Protein AF-A0A0A0HTD0-F1 (afdb_monomer_lite)

Foldseek 3Di:
DDDDDQLFDDPVNDDPPDDSVLSSLLLCCLAANDPVRLVVVLVVCPPPPCSVSSVVSLVPDDPVRHRDYPLPDPPDDPVVSVNRDPPRHD

Sequence (90 aa):
MHKRVIFAVGEEELDEGVNPLAIVIERQISYFADEDALNGFLKYLGDNPWVRVFEVIRDGFNKDNPRRPFSLWKGVDDDFKKFYPCNDKF

Secondary structure (DSSP, 8-state):
-----TT---GGGPPTT--HHHHHHHHHHHHH--HHHHHHHHHHHTT-THHHHHHHHHHT-SSSS----GGG-TTS-HHHHHHS------

Organism: Paracoccidioides brasiliensis (strain Pb18) (NCBI:txid502780)

Radius of gyration: 14.32 Å; chains: 1; bounding box: 28×38×41 Å

pLDDT: mean 83.09, std 10.23, range [49.53, 96.12]

Structure (mmCIF, N/CA/C/O backbone):
data_AF-A0A0A0HTD0-F1
#
_entry.id   AF-A0A0A0HTD0-F1
#
loop_
_atom_site.group_PDB
_atom_site.id
_atom_site.type_symbol
_atom_site.label_atom_id
_atom_site.label_alt_id
_atom_site.label_comp_id
_atom_site.label_asym_id
_atom_site.label_entity_id
_atom_site.label_seq_id
_atom_site.pdbx_PDB_ins_code
_atom_site.Cartn_x
_atom_site.Cartn_y
_atom_site.Cartn_z
_atom_site.occupancy
_atom_site.B_iso_or_equiv
_atom_site.auth_seq_id
_atom_site.auth_comp_id
_atom_site.auth_asym_id
_atom_site.auth_atom_id
_atom_site.pdbx_PDB_model_num
ATOM 1 N N . MET A 1 1 ? -4.576 3.108 28.436 1.00 49.53 1 MET A N 1
ATOM 2 C CA . MET A 1 1 ? -4.809 3.504 27.030 1.00 49.53 1 MET A CA 1
ATOM 3 C C . MET A 1 1 ? -3.487 3.351 26.292 1.00 49.53 1 MET A C 1
ATOM 5 O O . MET A 1 1 ? -2.563 4.099 26.588 1.00 49.53 1 MET A O 1
ATOM 9 N N . HIS A 1 2 ? -3.340 2.340 25.436 1.00 58.91 2 HIS A N 1
ATOM 10 C CA . HIS A 1 2 ? -2.099 2.142 24.681 1.00 58.91 2 HIS A CA 1
ATOM 11 C C . HIS A 1 2 ? -2.081 3.102 23.484 1.00 58.91 2 HIS A C 1
ATOM 13 O O . HIS A 1 2 ? -3.065 3.197 22.752 1.00 58.91 2 HIS A O 1
ATOM 19 N N . LYS A 1 3 ? -0.991 3.861 23.312 1.00 62.66 3 LYS A N 1
ATOM 20 C CA . LYS A 1 3 ? -0.778 4.681 22.112 1.00 62.66 3 LYS A CA 1
ATOM 21 C C . LYS A 1 3 ? -0.462 3.733 20.955 1.00 62.66 3 LYS A C 1
ATOM 23 O O . LYS A 1 3 ? 0.600 3.121 20.952 1.00 62.66 3 LYS A O 1
ATOM 28 N N . ARG A 1 4 ? -1.380 3.601 19.997 1.00 65.00 4 ARG A N 1
ATOM 29 C CA . ARG A 1 4 ? -1.163 2.812 18.779 1.00 65.00 4 ARG A CA 1
ATOM 30 C C . ARG A 1 4 ? -0.415 3.666 17.760 1.00 65.00 4 ARG A C 1
ATOM 32 O O . ARG A 1 4 ? -0.868 4.756 17.417 1.00 65.00 4 ARG A O 1
ATOM 39 N N . VAL A 1 5 ? 0.727 3.179 17.286 1.00 73.81 5 VAL A N 1
ATOM 40 C CA . VAL A 1 5 ? 1.433 3.788 16.153 1.00 73.81 5 VAL A CA 1
ATOM 41 C C . VAL A 1 5 ? 0.771 3.269 14.881 1.00 73.81 5 VAL A C 1
ATOM 43 O O . VAL A 1 5 ? 0.700 2.064 14.676 1.00 73.81 5 VAL A O 1
ATOM 46 N N . ILE A 1 6 ? 0.267 4.169 14.036 1.00 71.88 6 ILE A N 1
ATOM 47 C CA . ILE A 1 6 ? -0.610 3.847 12.892 1.00 71.88 6 ILE A CA 1
ATOM 48 C C . ILE A 1 6 ? 0.018 2.825 11.929 1.00 71.88 6 ILE A C 1
ATOM 50 O O . ILE A 1 6 ? -0.680 1.969 11.388 1.00 71.88 6 ILE A O 1
ATOM 54 N N . PHE A 1 7 ? 1.337 2.869 11.745 1.00 76.88 7 PHE A N 1
ATOM 55 C CA . PHE A 1 7 ? 2.046 1.972 10.828 1.00 76.88 7 PHE A CA 1
ATOM 56 C C . PHE A 1 7 ? 2.693 0.769 11.510 1.00 76.88 7 PHE A C 1
ATOM 58 O O . PHE A 1 7 ? 3.134 -0.131 10.811 1.00 76.88 7 PHE A O 1
ATOM 65 N N . ALA A 1 8 ? 2.750 0.728 12.843 1.00 78.06 8 ALA A N 1
ATOM 66 C CA . ALA A 1 8 ? 3.288 -0.432 13.539 1.00 78.06 8 ALA A CA 1
ATOM 67 C C . ALA A 1 8 ? 2.238 -1.544 13.586 1.00 78.06 8 ALA A C 1
ATOM 69 O O . ALA A 1 8 ? 1.045 -1.279 13.762 1.00 78.06 8 ALA A O 1
ATOM 70 N N . VAL A 1 9 ? 2.690 -2.783 13.448 1.00 80.38 9 VAL A N 1
ATOM 71 C CA . VAL A 1 9 ? 1.867 -3.975 13.632 1.00 80.38 9 VAL A CA 1
ATOM 72 C C . VAL A 1 9 ? 2.414 -4.742 14.832 1.00 80.38 9 VAL A C 1
ATOM 74 O O . VAL A 1 9 ? 3.627 -4.928 14.938 1.00 80.38 9 VAL A O 1
ATOM 77 N N . GLY A 1 10 ? 1.535 -5.073 15.777 1.00 80.50 10 GLY A N 1
ATOM 78 C CA . GLY A 1 10 ? 1.866 -5.948 16.902 1.00 80.50 10 GLY A CA 1
ATOM 79 C C . GLY A 1 10 ? 1.866 -7.408 16.458 1.00 80.50 10 GLY A C 1
ATOM 80 O O . GLY A 1 10 ? 1.216 -7.745 15.470 1.00 80.50 10 GLY A O 1
ATOM 81 N N . GLU A 1 11 ? 2.583 -8.275 17.170 1.00 77.19 11 GLU A N 1
ATOM 82 C CA . GLU A 1 11 ? 2.620 -9.711 16.855 1.00 77.19 11 GLU A CA 1
ATOM 83 C C . GLU A 1 11 ? 1.227 -10.354 16.930 1.00 77.19 11 GLU A C 1
ATOM 85 O O . GLU A 1 11 ? 0.918 -11.261 16.169 1.00 77.19 11 GLU A O 1
ATOM 90 N N . GLU A 1 12 ? 0.352 -9.825 17.785 1.00 80.06 12 GLU A N 1
ATOM 91 C CA . GLU A 1 12 ? -1.040 -10.241 17.940 1.00 80.06 12 GLU A CA 1
ATOM 92 C C . GLU A 1 12 ? -1.946 -9.901 16.743 1.00 80.06 12 GLU A C 1
ATOM 94 O O . GLU A 1 12 ? -3.049 -10.433 16.641 1.00 80.06 12 GLU A O 1
ATOM 99 N N . GLU A 1 13 ? -1.508 -8.995 15.863 1.00 73.88 13 GLU A N 1
ATOM 100 C CA . GLU A 1 13 ? -2.226 -8.593 14.646 1.00 73.88 13 GLU A CA 1
ATOM 101 C C . GLU A 1 13 ? -1.727 -9.350 13.397 1.00 73.88 13 GLU A C 1
ATOM 103 O O . GLU A 1 13 ? -2.218 -9.089 12.298 1.00 73.88 13 GLU A O 1
ATOM 108 N N . LEU A 1 14 ? -0.732 -10.235 13.537 1.00 83.12 14 LEU A N 1
ATOM 109 C CA . LEU A 1 14 ? -0.126 -10.966 12.425 1.00 83.12 14 LEU A CA 1
ATOM 110 C C . LEU A 1 14 ? -0.756 -12.346 12.260 1.00 83.12 14 LEU A C 1
ATOM 112 O O . LEU A 1 14 ? -0.718 -13.170 13.173 1.00 83.12 14 LEU A O 1
ATOM 116 N N . ASP A 1 15 ? -1.244 -12.624 11.054 1.00 84.12 15 ASP A N 1
ATOM 117 C CA . ASP A 1 15 ? -1.545 -13.993 10.651 1.00 84.12 15 ASP A CA 1
ATOM 118 C C . ASP A 1 15 ? -0.251 -14.821 10.564 1.00 84.12 15 ASP A C 1
ATOM 120 O O . ASP A 1 15 ? 0.839 -14.309 10.276 1.00 84.12 15 ASP A O 1
ATOM 124 N N . GLU A 1 16 ? -0.367 -16.127 10.805 1.00 83.38 16 GLU A N 1
ATOM 125 C CA . GLU A 1 16 ? 0.778 -17.035 10.819 1.00 83.38 16 GLU A CA 1
ATOM 126 C C . GLU A 1 16 ? 1.529 -17.005 9.474 1.00 83.38 16 GLU A C 1
ATOM 128 O O . GLU A 1 16 ? 0.956 -17.205 8.404 1.00 83.38 16 GLU A O 1
ATOM 133 N N . GLY A 1 17 ? 2.836 -16.730 9.527 1.00 81.19 17 GLY A N 1
ATOM 134 C CA . GLY A 1 17 ? 3.697 -16.643 8.343 1.00 81.19 17 GLY A CA 1
ATOM 135 C C . GLY A 1 17 ? 3.674 -15.298 7.605 1.00 81.19 17 GLY A C 1
ATOM 136 O O . GLY A 1 17 ? 4.445 -15.126 6.657 1.00 81.19 17 GLY A O 1
ATOM 137 N N . VAL A 1 18 ? 2.864 -14.322 8.033 1.00 82.38 18 VAL A N 1
ATOM 138 C CA . VAL A 1 18 ? 2.864 -12.978 7.438 1.00 82.38 18 VAL A CA 1
ATOM 139 C C . VAL A 1 18 ? 4.042 -12.160 7.960 1.00 82.38 18 VAL A C 1
ATOM 141 O O . VAL A 1 18 ? 4.248 -12.000 9.161 1.00 82.38 18 VAL A O 1
ATOM 144 N N . ASN A 1 19 ? 4.827 -11.598 7.038 1.00 84.88 19 ASN A N 1
ATOM 145 C CA . ASN A 1 19 ? 5.916 -10.696 7.395 1.00 84.88 19 ASN A CA 1
ATOM 146 C C . ASN A 1 19 ? 5.349 -9.317 7.796 1.00 84.88 19 ASN A C 1
ATOM 148 O O . ASN A 1 19 ? 4.662 -8.700 6.975 1.00 84.88 19 ASN A O 1
ATOM 152 N N . PRO A 1 20 ? 5.695 -8.773 8.980 1.00 86.56 20 PRO A N 1
ATOM 153 C CA . PRO A 1 20 ? 5.263 -7.445 9.422 1.00 86.56 20 PRO A CA 1
ATOM 154 C C . PRO A 1 20 ? 5.469 -6.341 8.381 1.00 86.56 20 PRO A C 1
ATOM 156 O O . PRO A 1 20 ? 4.630 -5.453 8.236 1.00 86.56 20 PRO A O 1
ATOM 159 N N . LEU A 1 21 ? 6.569 -6.402 7.622 1.00 85.19 21 LEU A N 1
ATOM 160 C CA . LEU A 1 21 ? 6.9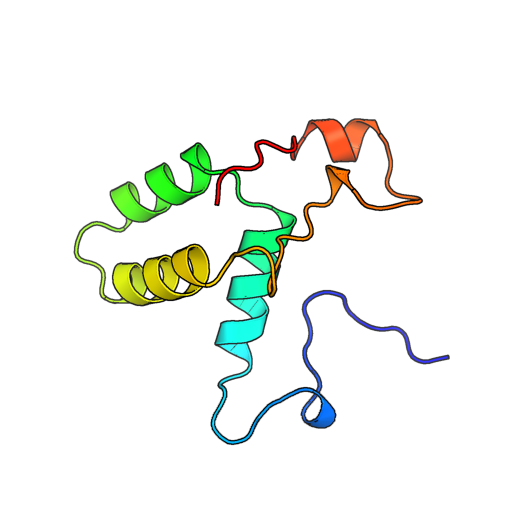02 -5.399 6.611 1.00 85.19 21 LEU A CA 1
ATOM 161 C C . LEU A 1 21 ? 5.872 -5.336 5.480 1.00 85.19 21 LEU A C 1
ATOM 163 O O . LEU A 1 21 ? 5.635 -4.248 4.963 1.00 85.19 21 LEU A O 1
ATOM 167 N N . ALA A 1 22 ? 5.230 -6.454 5.125 1.00 84.81 22 ALA A N 1
ATOM 168 C CA . ALA A 1 22 ? 4.181 -6.462 4.107 1.00 84.81 22 ALA A CA 1
ATOM 169 C C . ALA A 1 22 ? 2.995 -5.586 4.538 1.00 84.81 22 ALA A C 1
ATOM 171 O O . ALA A 1 22 ? 2.528 -4.754 3.765 1.00 84.81 22 ALA A O 1
ATOM 172 N N . ILE A 1 23 ? 2.597 -5.685 5.810 1.00 87.12 23 ILE A N 1
ATOM 173 C CA . ILE A 1 23 ? 1.518 -4.876 6.390 1.00 87.12 23 ILE A CA 1
ATOM 174 C C . ILE A 1 23 ? 1.926 -3.406 6.486 1.00 87.12 23 ILE A C 1
ATOM 176 O O . ILE A 1 23 ? 1.119 -2.520 6.204 1.00 87.12 23 ILE A O 1
ATOM 180 N N . VAL A 1 24 ? 3.174 -3.115 6.870 1.00 88.81 24 VAL A N 1
ATOM 181 C CA . VAL A 1 24 ? 3.664 -1.727 6.915 1.00 88.81 24 VAL A CA 1
ATOM 182 C C . VAL A 1 24 ? 3.628 -1.090 5.523 1.00 88.81 24 VAL A C 1
ATOM 184 O O . VAL A 1 24 ? 3.165 0.044 5.393 1.00 88.81 24 VAL A O 1
ATOM 187 N N . ILE A 1 25 ? 4.066 -1.813 4.489 1.00 89.50 25 ILE A N 1
ATOM 188 C CA . ILE A 1 25 ? 4.052 -1.331 3.102 1.00 89.50 25 ILE A CA 1
ATOM 189 C C . ILE A 1 25 ? 2.613 -1.150 2.609 1.00 89.50 25 ILE A C 1
ATOM 191 O O . ILE A 1 25 ? 2.290 -0.090 2.075 1.00 89.50 25 ILE A O 1
ATOM 195 N N . GLU A 1 26 ? 1.730 -2.125 2.841 1.00 90.62 26 GLU A N 1
ATOM 196 C CA . GLU A 1 26 ? 0.308 -2.013 2.495 1.00 90.62 26 GLU A CA 1
ATOM 197 C C . GLU A 1 26 ? -0.325 -0.779 3.133 1.00 90.62 26 GLU A C 1
ATOM 199 O O . GLU A 1 26 ? -0.969 0.009 2.444 1.00 90.62 26 GLU A O 1
ATOM 204 N N . ARG A 1 27 ? -0.079 -0.547 4.428 1.00 90.62 27 ARG A N 1
ATOM 205 C CA . ARG A 1 27 ? -0.533 0.665 5.114 1.00 90.62 27 ARG A CA 1
ATOM 206 C C . ARG A 1 27 ? 0.008 1.907 4.407 1.00 90.62 27 ARG A C 1
ATOM 208 O O . ARG A 1 27 ? -0.780 2.765 4.028 1.00 90.62 27 ARG A O 1
ATOM 215 N N . GLN A 1 28 ? 1.314 2.013 4.174 1.00 88.81 28 GLN A N 1
ATOM 216 C CA . GLN A 1 28 ? 1.895 3.192 3.517 1.00 88.81 28 GLN A CA 1
ATOM 217 C C . GLN A 1 28 ? 1.262 3.482 2.149 1.00 88.81 28 GLN A C 1
ATOM 219 O O . GLN A 1 28 ? 0.897 4.629 1.884 1.00 88.81 28 GLN A O 1
ATOM 224 N N . ILE A 1 29 ? 1.054 2.454 1.323 1.00 90.25 29 ILE A N 1
ATOM 225 C CA . ILE A 1 29 ? 0.365 2.600 0.035 1.00 90.25 29 ILE A CA 1
ATOM 226 C C . ILE A 1 29 ? -1.080 3.042 0.272 1.00 90.25 29 ILE A C 1
ATOM 228 O O . ILE A 1 29 ? -1.507 4.050 -0.280 1.00 90.25 29 ILE A O 1
ATOM 232 N N . SER A 1 30 ? -1.813 2.358 1.151 1.00 89.06 30 SER A N 1
ATOM 233 C CA . SER A 1 30 ? -3.210 2.645 1.495 1.00 89.06 30 SER A CA 1
ATOM 234 C C . SER A 1 30 ? -3.433 4.091 1.956 1.00 89.06 30 SER A C 1
ATOM 236 O O . SER A 1 30 ? -4.430 4.700 1.571 1.00 89.06 30 SER A O 1
ATOM 238 N N . TYR A 1 31 ? -2.492 4.657 2.718 1.00 86.88 31 TYR A N 1
ATOM 239 C CA . TYR A 1 31 ? -2.602 5.989 3.312 1.00 86.88 31 TYR A CA 1
ATOM 240 C C . TYR A 1 31 ? -2.138 7.140 2.412 1.00 86.88 31 TYR A C 1
ATOM 242 O O . TYR A 1 31 ? -2.748 8.210 2.470 1.00 86.88 31 TYR A O 1
ATOM 250 N N . PHE A 1 32 ? -1.065 6.948 1.635 1.00 81.94 32 PHE A N 1
ATOM 251 C CA . PHE A 1 32 ? -0.341 8.057 0.998 1.00 81.94 32 PHE A CA 1
ATOM 252 C C . PHE A 1 32 ? -0.283 8.014 -0.530 1.00 81.94 32 PHE A C 1
ATOM 254 O O . PHE A 1 32 ? -0.098 9.063 -1.139 1.00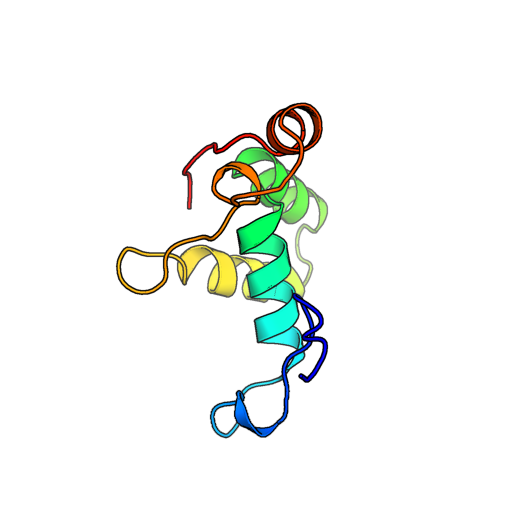 81.94 32 PHE A O 1
ATOM 261 N N . ALA A 1 33 ? -0.374 6.838 -1.155 1.00 85.00 33 ALA A N 1
ATOM 262 C CA . ALA A 1 33 ? -0.076 6.716 -2.580 1.00 85.00 33 ALA A CA 1
ATOM 263 C C . ALA A 1 33 ? -1.317 6.964 -3.447 1.00 85.00 33 ALA A C 1
ATOM 265 O O . ALA A 1 33 ? -2.316 6.273 -3.298 1.00 85.00 33 ALA A O 1
ATOM 266 N N . ASP A 1 34 ? -1.283 7.883 -4.399 1.00 84.38 34 ASP A N 1
ATOM 267 C CA . ASP A 1 34 ? -2.260 7.860 -5.494 1.00 84.38 34 ASP A CA 1
ATOM 268 C C . ASP A 1 34 ? -1.808 6.905 -6.618 1.00 84.38 34 ASP A C 1
ATOM 270 O O . ASP A 1 34 ? -0.685 6.385 -6.605 1.00 84.38 34 ASP A O 1
ATOM 274 N N . GLU A 1 35 ? -2.708 6.631 -7.567 1.00 83.62 35 GLU A N 1
ATOM 275 C CA . GLU A 1 35 ? -2.429 5.729 -8.688 1.00 83.62 35 GLU A CA 1
ATOM 276 C C . GLU A 1 35 ? -1.224 6.157 -9.518 1.00 83.62 35 GLU A C 1
ATOM 278 O O . GLU A 1 35 ? -0.349 5.339 -9.822 1.00 83.62 35 GLU A O 1
ATOM 283 N N . ASP A 1 36 ? -1.158 7.439 -9.855 1.00 86.56 36 ASP A N 1
ATOM 284 C CA . ASP A 1 36 ? -0.129 7.977 -10.732 1.00 86.56 36 ASP A CA 1
ATOM 285 C C . ASP A 1 36 ? 1.236 7.966 -10.037 1.00 86.56 36 ASP A C 1
ATOM 287 O O . ASP A 1 36 ? 2.242 7.582 -10.641 1.00 86.56 36 ASP A O 1
ATOM 291 N N . ALA A 1 37 ? 1.273 8.309 -8.749 1.00 84.94 37 ALA A N 1
ATOM 292 C CA . ALA A 1 37 ? 2.467 8.269 -7.920 1.00 84.94 37 ALA A CA 1
ATOM 293 C C . ALA A 1 37 ? 3.004 6.840 -7.768 1.00 84.94 37 ALA A C 1
ATOM 295 O O . ALA A 1 37 ? 4.208 6.620 -7.943 1.00 84.94 37 ALA A O 1
ATOM 296 N N . LEU A 1 38 ? 2.138 5.853 -7.494 1.00 89.12 38 LEU A N 1
ATOM 297 C CA . LEU A 1 38 ? 2.571 4.459 -7.381 1.00 89.12 38 LEU A CA 1
ATOM 298 C C . LEU A 1 38 ? 3.057 3.919 -8.728 1.00 89.12 38 LEU A C 1
ATOM 300 O O . LEU A 1 38 ? 4.128 3.320 -8.793 1.00 89.12 38 LEU A O 1
ATOM 304 N N . ASN A 1 39 ? 2.328 4.172 -9.816 1.00 89.88 39 ASN A N 1
ATOM 305 C CA . ASN A 1 39 ? 2.736 3.746 -11.155 1.00 89.88 39 AS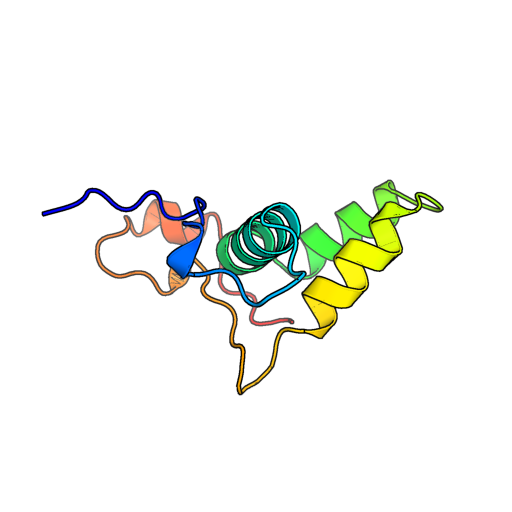N A CA 1
ATOM 306 C C . ASN A 1 39 ? 4.059 4.401 -11.585 1.00 89.88 39 ASN A C 1
ATOM 308 O O . ASN A 1 39 ? 4.926 3.738 -12.158 1.00 89.88 39 ASN A O 1
ATOM 312 N N . GLY A 1 40 ? 4.252 5.684 -11.269 1.00 91.75 40 GLY A N 1
ATOM 313 C CA . GLY A 1 40 ? 5.514 6.390 -11.481 1.00 91.75 40 GLY A CA 1
ATOM 314 C C . GLY A 1 40 ? 6.668 5.770 -10.690 1.00 91.75 40 GLY A C 1
ATOM 315 O O . GLY A 1 40 ? 7.755 5.576 -11.239 1.00 91.75 40 GLY A O 1
ATOM 316 N N . PHE A 1 41 ? 6.422 5.392 -9.434 1.00 92.06 41 PHE A N 1
ATOM 317 C CA . PHE A 1 41 ? 7.402 4.704 -8.596 1.00 92.06 41 PHE A CA 1
ATOM 318 C C . PHE A 1 41 ? 7.763 3.313 -9.138 1.00 92.06 41 PHE A C 1
ATOM 320 O O . PHE A 1 41 ? 8.946 2.998 -9.263 1.00 92.06 41 PHE A O 1
ATOM 327 N N . LEU A 1 42 ? 6.776 2.508 -9.544 1.00 93.31 42 LEU A N 1
ATOM 328 C CA . LEU A 1 42 ? 7.005 1.202 -10.178 1.00 93.31 42 LEU A CA 1
ATOM 329 C C . LEU A 1 42 ? 7.825 1.337 -11.466 1.00 93.31 42 LEU A C 1
ATOM 331 O O . LEU A 1 42 ? 8.778 0.592 -11.681 1.00 93.31 42 LEU A O 1
ATOM 335 N N . LYS A 1 43 ? 7.512 2.339 -12.295 1.00 95.44 43 LYS A N 1
ATOM 336 C CA . LYS A 1 43 ? 8.276 2.635 -13.511 1.00 95.44 43 LYS A CA 1
ATOM 337 C C . LYS A 1 43 ? 9.727 3.011 -13.204 1.00 95.44 43 LYS A C 1
ATOM 339 O O . LYS A 1 43 ? 10.621 2.592 -13.933 1.00 95.44 43 LYS A O 1
ATOM 344 N N . TYR A 1 44 ? 9.964 3.799 -12.155 1.00 96.12 44 TYR A N 1
ATOM 345 C CA . TYR A 1 44 ? 11.315 4.157 -11.716 1.00 96.12 44 TYR A CA 1
ATOM 346 C C . TYR A 1 44 ? 12.113 2.933 -11.246 1.00 96.12 44 TYR A C 1
ATOM 348 O O . TYR A 1 44 ? 13.307 2.839 -11.522 1.00 96.12 44 TYR A O 1
ATOM 356 N N . LEU A 1 45 ? 11.458 1.988 -10.567 1.00 95.81 45 LEU A N 1
ATOM 357 C CA . LEU A 1 45 ? 12.090 0.756 -10.100 1.00 95.81 45 LEU A CA 1
ATOM 358 C C . LEU A 1 45 ? 12.529 -0.176 -11.245 1.00 95.81 45 LEU A C 1
ATOM 360 O O . LEU A 1 45 ? 13.501 -0.912 -11.067 1.00 95.81 45 LEU A O 1
ATOM 364 N N . GLY A 1 46 ? 11.867 -0.142 -12.405 1.00 95.50 46 GLY A N 1
ATOM 365 C CA . GLY A 1 46 ? 12.238 -0.954 -13.570 1.00 95.50 46 GLY A CA 1
ATOM 366 C C . GLY A 1 46 ? 12.176 -2.456 -13.274 1.00 95.50 46 GLY A C 1
ATOM 367 O O . GLY A 1 46 ? 11.171 -2.944 -12.773 1.00 95.50 46 GLY A O 1
ATOM 368 N N . ASP A 1 47 ? 13.262 -3.188 -13.527 1.00 95.94 47 ASP A N 1
ATOM 369 C CA . ASP A 1 47 ? 13.322 -4.651 -13.338 1.00 95.94 47 ASP A CA 1
ATOM 370 C C . ASP A 1 47 ? 13.641 -5.074 -11.890 1.00 95.94 47 ASP A C 1
ATOM 372 O O . ASP A 1 47 ? 14.074 -6.197 -11.618 1.00 95.94 47 ASP A O 1
ATOM 376 N N . ASN A 1 48 ? 13.485 -4.162 -10.931 1.00 95.38 48 ASN A N 1
ATOM 377 C CA . ASN A 1 48 ? 13.773 -4.447 -9.536 1.00 95.38 48 ASN A CA 1
ATOM 378 C C . ASN A 1 48 ? 12.813 -5.528 -8.985 1.00 95.38 48 ASN A C 1
ATOM 380 O O . ASN A 1 48 ? 11.599 -5.413 -9.159 1.00 95.38 48 ASN A O 1
ATOM 384 N N . PRO A 1 49 ? 13.308 -6.540 -8.245 1.00 91.25 49 PRO A N 1
ATOM 385 C CA . PRO A 1 49 ? 12.473 -7.628 -7.724 1.00 91.25 49 PRO A CA 1
ATOM 386 C C . PRO A 1 49 ? 11.338 -7.157 -6.799 1.00 91.25 49 PRO A C 1
ATOM 388 O O . PRO A 1 49 ? 10.337 -7.856 -6.645 1.00 91.25 49 PRO A O 1
ATOM 391 N N . TRP A 1 50 ? 11.458 -5.966 -6.207 1.00 89.06 50 TRP A N 1
ATOM 392 C CA . TRP A 1 50 ? 10.418 -5.376 -5.371 1.00 89.06 50 TRP A CA 1
ATOM 393 C C . TRP A 1 50 ? 9.186 -4.929 -6.154 1.00 89.06 50 TRP A C 1
ATOM 395 O O . TRP A 1 50 ? 8.115 -4.863 -5.556 1.00 89.06 50 TRP A O 1
ATOM 405 N N . VAL A 1 51 ? 9.286 -4.684 -7.467 1.00 93.25 51 VAL A N 1
ATOM 406 C CA . VAL A 1 51 ? 8.129 -4.302 -8.299 1.00 93.25 51 VAL A CA 1
ATOM 407 C C . VAL A 1 51 ? 6.991 -5.296 -8.120 1.00 93.25 51 VAL A C 1
ATOM 409 O O . VAL A 1 51 ? 5.862 -4.891 -7.852 1.00 93.25 51 VAL A O 1
ATOM 412 N N . ARG A 1 52 ? 7.298 -6.599 -8.130 1.00 90.69 52 ARG A N 1
ATOM 413 C CA . ARG A 1 52 ? 6.271 -7.628 -7.972 1.00 90.69 52 ARG A CA 1
ATOM 414 C C . ARG A 1 52 ? 5.587 -7.587 -6.605 1.00 90.69 52 ARG A C 1
ATOM 416 O O . ARG A 1 52 ? 4.394 -7.855 -6.514 1.00 90.69 52 ARG A O 1
ATOM 423 N N . VAL A 1 53 ? 6.326 -7.244 -5.551 1.00 89.62 53 VAL A N 1
ATOM 424 C CA . VAL A 1 53 ? 5.777 -7.106 -4.194 1.00 89.62 53 VAL A CA 1
ATOM 425 C C . VAL A 1 53 ? 4.786 -5.944 -4.145 1.00 89.62 53 VAL A C 1
ATOM 427 O O . VAL A 1 53 ? 3.674 -6.108 -3.653 1.00 89.62 53 VAL A O 1
ATOM 430 N N . PHE A 1 54 ? 5.159 -4.790 -4.702 1.00 91.12 54 PHE A N 1
ATOM 431 C CA . PHE A 1 54 ? 4.282 -3.621 -4.753 1.00 91.12 54 PHE A CA 1
ATOM 432 C C . PHE A 1 54 ? 3.032 -3.859 -5.611 1.00 91.12 54 PHE A C 1
ATOM 434 O O . PHE A 1 54 ? 1.951 -3.432 -5.216 1.00 91.12 54 PHE A O 1
ATOM 441 N N . GLU A 1 55 ? 3.149 -4.570 -6.738 1.00 91.25 55 GLU A N 1
ATOM 442 C CA . GLU A 1 55 ? 1.995 -4.966 -7.558 1.00 91.25 55 GLU A CA 1
ATOM 443 C C . GLU A 1 55 ? 1.022 -5.862 -6.791 1.00 91.25 55 GLU A C 1
ATOM 445 O O . GLU A 1 55 ? -0.171 -5.588 -6.779 1.00 91.25 55 GLU A O 1
ATOM 450 N N . VAL A 1 56 ? 1.521 -6.901 -6.111 1.00 90.94 56 VAL A N 1
ATOM 451 C CA . VAL A 1 56 ? 0.670 -7.816 -5.332 1.00 90.94 56 VAL A CA 1
ATOM 452 C C . VAL A 1 56 ? -0.078 -7.071 -4.226 1.00 90.94 56 VAL A C 1
ATOM 454 O O . VAL A 1 56 ? -1.262 -7.319 -4.023 1.00 90.94 56 VAL A O 1
ATOM 457 N N . ILE A 1 57 ? 0.588 -6.144 -3.532 1.00 90.56 57 ILE A N 1
ATOM 458 C CA . ILE A 1 57 ? -0.047 -5.337 -2.481 1.00 90.56 57 ILE A CA 1
ATOM 459 C C . ILE A 1 57 ? -1.099 -4.395 -3.079 1.00 90.56 57 ILE A C 1
ATOM 461 O O . ILE A 1 57 ? -2.211 -4.316 -2.565 1.00 90.56 57 ILE A O 1
ATOM 465 N N . ARG A 1 58 ? -0.768 -3.703 -4.176 1.00 89.50 58 ARG A N 1
ATOM 466 C CA . ARG A 1 58 ? -1.691 -2.813 -4.895 1.00 89.50 58 ARG A CA 1
ATOM 467 C C . ARG A 1 58 ? -2.948 -3.553 -5.347 1.00 89.50 58 ARG A C 1
ATOM 469 O O . ARG A 1 58 ? -4.049 -3.072 -5.114 1.00 89.50 58 ARG A O 1
ATOM 476 N N . ASP A 1 59 ? -2.775 -4.722 -5.957 1.00 89.75 59 ASP A N 1
ATOM 477 C CA . ASP A 1 59 ? -3.867 -5.539 -6.495 1.00 89.75 59 ASP A CA 1
ATOM 478 C C . ASP A 1 59 ? -4.688 -6.221 -5.378 1.00 89.75 59 ASP A C 1
ATOM 480 O O . ASP A 1 59 ? -5.766 -6.762 -5.629 1.00 89.75 59 ASP A O 1
ATOM 484 N N . GLY A 1 60 ? -4.192 -6.197 -4.136 1.00 89.62 60 GLY A N 1
ATOM 485 C CA . GLY A 1 60 ? -4.893 -6.682 -2.949 1.00 89.62 60 GLY A CA 1
ATOM 486 C C . GLY A 1 60 ? -5.985 -5.739 -2.437 1.00 89.62 60 GLY A C 1
ATOM 487 O O . GLY A 1 60 ? -6.841 -6.181 -1.665 1.00 89.62 60 GLY A O 1
ATOM 488 N N . PHE A 1 61 ? -5.999 -4.469 -2.856 1.00 89.62 61 PHE A N 1
ATOM 489 C CA . PHE A 1 61 ? -7.067 -3.538 -2.496 1.00 89.62 61 PHE A CA 1
ATOM 490 C C . PHE A 1 61 ? -8.344 -3.835 -3.285 1.00 89.62 61 PHE A C 1
ATOM 492 O O . PHE A 1 61 ? -8.327 -4.039 -4.495 1.00 89.62 61 PHE A O 1
ATOM 499 N N . ASN A 1 62 ? -9.471 -3.919 -2.578 1.00 88.50 62 ASN A N 1
ATOM 500 C CA .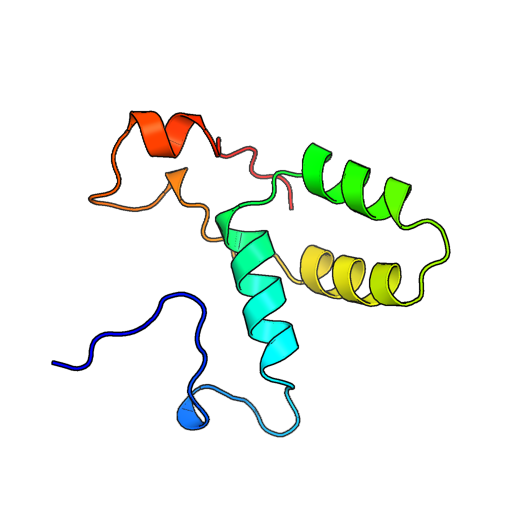 ASN A 1 62 ? -10.777 -4.216 -3.164 1.00 88.50 62 ASN A CA 1
ATOM 501 C C . ASN A 1 62 ? -11.908 -3.816 -2.198 1.00 88.50 62 ASN A C 1
ATOM 503 O O . ASN A 1 62 ? -11.691 -3.117 -1.212 1.00 88.50 62 ASN A O 1
ATOM 507 N N . LYS A 1 63 ? -13.146 -4.242 -2.474 1.00 87.50 63 LYS A N 1
ATOM 508 C CA . LYS A 1 63 ? -14.308 -3.913 -1.629 1.00 87.50 63 LYS A CA 1
ATOM 509 C C . LYS A 1 63 ? -14.215 -4.491 -0.214 1.00 87.50 63 LYS A C 1
ATOM 511 O O . LYS A 1 63 ? -14.724 -3.866 0.712 1.00 87.50 63 LYS A O 1
ATOM 516 N N . ASP A 1 64 ? -13.576 -5.647 -0.063 1.00 89.06 64 ASP A N 1
ATOM 517 C CA . ASP A 1 64 ? -13.402 -6.339 1.215 1.00 89.06 64 ASP A CA 1
ATOM 518 C C . ASP A 1 64 ? -12.126 -5.876 1.943 1.00 89.06 64 ASP A C 1
ATOM 520 O O . ASP A 1 64 ? -12.089 -5.861 3.173 1.00 89.06 64 ASP A O 1
ATOM 524 N N . ASN A 1 65 ? -11.116 -5.405 1.198 1.00 87.31 65 ASN A N 1
ATOM 525 C CA . ASN A 1 65 ? -9.933 -4.716 1.722 1.00 87.31 65 ASN A CA 1
ATOM 526 C C . ASN A 1 65 ? -9.793 -3.295 1.136 1.00 87.31 65 ASN A C 1
ATOM 528 O O . ASN A 1 65 ? -8.947 -3.063 0.266 1.00 87.31 65 ASN A O 1
ATOM 532 N N . PRO A 1 66 ? -10.632 -2.330 1.558 1.00 88.56 66 PRO A N 1
ATOM 533 C CA . PRO A 1 66 ? -10.601 -0.992 0.992 1.00 88.56 66 PRO A CA 1
ATOM 534 C C . PRO A 1 66 ? -9.400 -0.193 1.496 1.00 88.56 66 PRO A C 1
ATOM 536 O O . PRO A 1 66 ? -8.966 -0.304 2.651 1.00 88.56 66 PRO A O 1
ATOM 539 N N . ARG A 1 67 ? -8.926 0.709 0.638 1.00 88.81 67 ARG A N 1
ATOM 540 C CA . ARG A 1 67 ? -7.913 1.702 0.995 1.00 88.81 67 ARG A CA 1
ATOM 541 C C . ARG A 1 67 ? -8.408 2.645 2.098 1.00 88.81 67 ARG A C 1
ATOM 543 O O . ARG A 1 67 ? -9.608 2.854 2.278 1.00 88.81 67 ARG A O 1
ATOM 550 N N . ARG A 1 68 ? -7.474 3.230 2.854 1.00 87.50 68 ARG A N 1
ATOM 551 C CA . ARG A 1 68 ? -7.757 4.097 4.015 1.00 87.50 68 ARG A CA 1
ATOM 552 C C . ARG A 1 68 ? -7.044 5.456 3.932 1.00 87.50 68 ARG A C 1
ATOM 554 O O . ARG A 1 68 ? -6.409 5.838 4.916 1.00 87.50 68 ARG A O 1
ATOM 561 N N . PRO A 1 69 ? -7.137 6.200 2.816 1.00 87.12 69 PRO A N 1
ATOM 562 C CA . PRO A 1 69 ? -6.383 7.439 2.623 1.00 87.12 69 PRO A CA 1
ATOM 563 C C . PRO A 1 69 ? -6.676 8.486 3.708 1.00 87.12 69 PRO A C 1
ATOM 565 O O . PRO A 1 69 ? -7.782 8.549 4.253 1.00 87.12 69 PRO A O 1
ATOM 568 N N . PHE A 1 70 ? -5.687 9.338 4.015 1.00 82.25 70 PHE A N 1
ATOM 569 C CA . PHE A 1 70 ? -5.819 10.390 5.040 1.00 82.25 70 PHE A CA 1
ATOM 570 C C . PHE A 1 70 ? -6.946 11.387 4.758 1.00 82.25 70 PHE A C 1
ATOM 572 O O . PHE A 1 70 ? -7.511 11.955 5.693 1.00 82.25 70 PHE A O 1
ATOM 579 N N . SER A 1 71 ? -7.319 11.560 3.491 1.00 79.56 71 SER A N 1
ATOM 580 C CA . SER A 1 71 ? -8.484 12.340 3.067 1.00 79.56 71 SER A CA 1
ATOM 581 C C . SER A 1 71 ? -9.784 11.920 3.774 1.00 79.56 71 SER A C 1
ATOM 583 O O . SER A 1 71 ? -10.635 12.770 4.033 1.00 79.56 71 SER A O 1
ATOM 585 N N . LEU A 1 72 ? -9.928 10.642 4.153 1.00 83.31 72 LEU A N 1
ATOM 586 C CA . LEU A 1 72 ? -11.112 10.099 4.837 1.00 83.31 72 LEU A CA 1
ATOM 587 C C . LEU A 1 72 ? -11.039 10.194 6.370 1.00 83.31 72 LEU A C 1
ATOM 589 O O . LEU A 1 72 ? -11.996 9.847 7.069 1.00 83.31 72 LEU A O 1
ATOM 593 N N . TRP A 1 73 ? -9.911 10.634 6.928 1.00 85.19 73 TRP A N 1
ATOM 594 C CA . TRP A 1 73 ? -9.690 10.621 8.370 1.00 85.19 73 TRP A CA 1
ATOM 595 C C . TRP A 1 73 ? -10.367 11.803 9.071 1.00 85.19 73 TRP A C 1
ATOM 597 O O . TRP A 1 73 ? -10.232 12.966 8.683 1.00 85.19 73 TRP A O 1
ATOM 607 N N . LYS A 1 74 ? -11.065 11.517 10.176 1.00 83.81 74 LYS A N 1
ATOM 608 C CA . LYS A 1 74 ? -11.637 12.550 11.052 1.00 83.81 74 LYS A CA 1
ATOM 609 C C . LYS A 1 74 ? -10.550 13.143 11.948 1.00 83.81 74 LYS A C 1
ATOM 611 O O . LYS A 1 74 ? -9.703 12.415 12.452 1.00 83.81 74 LYS A O 1
ATOM 616 N N . GLY A 1 75 ? -10.604 14.454 12.180 1.00 84.00 75 GLY A N 1
ATOM 617 C CA . GLY A 1 75 ? -9.658 15.153 13.061 1.00 84.00 75 GLY A CA 1
ATOM 618 C C . GLY A 1 75 ? -8.266 15.385 12.462 1.00 84.00 75 GLY A C 1
ATOM 619 O O . GLY A 1 75 ? -7.377 15.840 13.172 1.00 84.00 75 GLY A O 1
ATOM 620 N N . VAL A 1 76 ? -8.081 15.087 11.175 1.00 82.38 76 VAL A N 1
ATOM 621 C CA . VAL A 1 76 ? -6.911 15.508 10.398 1.00 82.38 76 VAL A CA 1
ATOM 622 C C . VAL A 1 76 ? -7.218 16.857 9.754 1.00 82.38 76 VAL A C 1
ATOM 624 O O . VAL A 1 76 ? -8.342 17.070 9.293 1.00 82.38 76 VAL A O 1
ATOM 627 N N . ASP A 1 77 ? -6.228 17.744 9.759 1.00 87.81 77 ASP A N 1
ATOM 628 C CA . ASP A 1 77 ? -6.302 19.080 9.170 1.00 87.81 77 ASP A CA 1
ATOM 629 C C . ASP A 1 77 ? -6.668 19.030 7.674 1.00 87.81 77 ASP A C 1
ATOM 631 O O . ASP A 1 77 ? -6.195 18.167 6.931 1.00 87.81 77 ASP A O 1
ATOM 635 N N . ASP A 1 78 ? -7.542 19.933 7.229 1.00 84.12 78 ASP A N 1
ATOM 636 C CA . ASP A 1 78 ? -8.075 19.899 5.864 1.00 84.12 78 ASP A CA 1
ATOM 637 C C . ASP A 1 78 ? -7.036 20.294 4.809 1.00 84.12 78 ASP A C 1
ATOM 639 O O . ASP A 1 78 ? -7.095 19.789 3.686 1.00 84.12 78 ASP A O 1
ATOM 643 N N . ASP A 1 79 ? -6.056 21.132 5.148 1.00 85.19 79 ASP A N 1
ATOM 644 C CA . ASP A 1 79 ? -4.954 21.437 4.237 1.00 85.19 79 ASP A CA 1
ATOM 645 C C . ASP A 1 79 ? -4.003 20.244 4.117 1.00 85.19 79 ASP A C 1
ATOM 647 O O . ASP A 1 79 ? -3.535 19.937 3.019 1.00 85.19 79 ASP A O 1
ATOM 651 N N . PHE A 1 80 ? -3.815 19.481 5.199 1.00 81.56 80 PHE A N 1
ATOM 652 C CA . PHE A 1 80 ? -3.101 18.205 5.130 1.00 81.56 80 PHE A CA 1
ATOM 653 C C . PHE A 1 80 ? -3.811 17.190 4.219 1.00 81.56 80 PHE A C 1
ATOM 655 O O . PHE A 1 80 ? -3.165 16.526 3.408 1.00 81.56 80 PHE A O 1
ATOM 662 N N . LYS A 1 81 ? -5.146 17.092 4.288 1.00 80.56 81 LYS A N 1
ATOM 663 C CA . LYS A 1 81 ? -5.925 16.195 3.410 1.00 80.56 81 LYS A CA 1
ATOM 664 C C . LYS A 1 81 ? -5.804 16.556 1.931 1.00 80.56 81 LYS A C 1
ATOM 666 O O . LYS A 1 81 ? -5.812 15.660 1.093 1.00 80.56 81 LYS A O 1
ATOM 671 N N . LYS A 1 82 ? -5.687 17.845 1.599 1.00 78.94 82 LYS A N 1
ATOM 672 C CA . LYS A 1 82 ? -5.519 18.303 0.207 1.00 78.94 82 LYS A CA 1
ATOM 673 C C . LYS A 1 82 ? -4.183 17.880 -0.401 1.00 78.94 82 LYS A C 1
ATOM 675 O O . LYS A 1 82 ? -4.104 17.771 -1.619 1.00 78.94 82 LYS A O 1
ATOM 680 N N . PHE A 1 83 ? -3.153 17.649 0.418 1.00 74.69 83 PHE A N 1
ATOM 681 C CA . PHE A 1 83 ? -1.843 17.201 -0.063 1.00 74.69 83 PHE A CA 1
ATOM 682 C C . PHE A 1 83 ? -1.851 15.732 -0.517 1.00 74.69 83 PHE A C 1
ATOM 684 O O . PHE A 1 83 ? -1.084 15.363 -1.399 1.00 74.69 83 PHE A O 1
ATOM 691 N N . TYR A 1 84 ? -2.750 14.916 0.038 1.00 69.62 84 TYR A N 1
ATOM 692 C CA . TYR A 1 84 ? -2.947 13.513 -0.339 1.00 69.62 84 TYR A CA 1
ATOM 693 C C . TYR A 1 84 ? -4.398 13.300 -0.804 1.00 69.62 84 TYR A C 1
ATOM 695 O O . TYR A 1 84 ? -5.205 12.711 -0.074 1.00 69.62 84 TYR A O 1
ATOM 703 N N . PRO A 1 85 ? -4.772 13.849 -1.977 1.00 61.91 85 PRO A N 1
ATOM 704 C CA . PRO A 1 85 ? -6.144 13.809 -2.459 1.00 61.91 85 PRO A CA 1
ATOM 705 C C . PRO A 1 85 ? -6.610 12.371 -2.718 1.00 61.91 85 PRO A C 1
ATOM 707 O O . PRO A 1 85 ? -5.845 11.498 -3.123 1.00 61.91 85 PRO A O 1
ATOM 710 N N . CYS A 1 86 ? -7.904 12.136 -2.495 1.00 58.38 86 CYS A N 1
ATOM 711 C CA . CYS A 1 86 ? -8.566 10.860 -2.750 1.00 58.38 86 CYS A CA 1
ATOM 712 C C . CYS A 1 86 ? -8.744 10.666 -4.266 1.00 58.38 86 CYS A C 1
ATOM 714 O O . CYS A 1 86 ? -9.807 10.949 -4.810 1.00 58.38 86 CYS A O 1
ATOM 716 N N . ASN A 1 87 ? -7.700 10.237 -4.972 1.00 58.06 87 ASN A N 1
ATOM 717 C CA . ASN A 1 87 ? -7.893 9.591 -6.266 1.00 58.06 87 ASN A CA 1
ATOM 718 C C . ASN A 1 87 ? -8.121 8.109 -5.970 1.00 58.06 87 ASN A C 1
ATOM 720 O O . ASN A 1 87 ? -7.17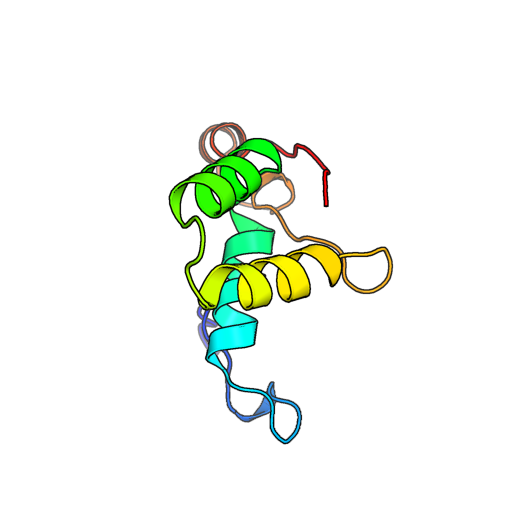0 7.373 -5.721 1.00 58.06 87 ASN A O 1
ATOM 724 N N . ASP A 1 88 ? -9.394 7.705 -5.931 1.00 56.28 88 ASP A N 1
ATOM 725 C CA . ASP 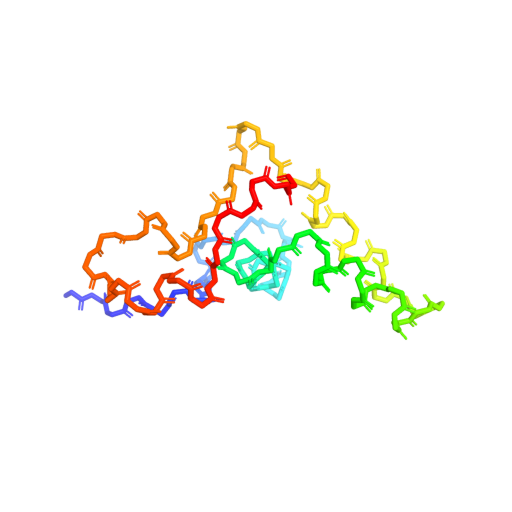A 1 88 ? -9.893 6.367 -5.559 1.00 56.28 88 ASP A CA 1
ATOM 726 C C . ASP A 1 88 ? -9.525 5.259 -6.560 1.00 56.28 88 ASP A C 1
ATOM 728 O O . ASP A 1 88 ? -10.332 4.393 -6.893 1.00 56.28 88 ASP A O 1
ATOM 732 N N . LYS A 1 89 ? -8.302 5.269 -7.077 1.00 58.19 89 LYS A N 1
ATOM 733 C CA . LYS A 1 89 ? -7.797 4.207 -7.930 1.00 58.19 89 LYS A CA 1
ATOM 734 C C . LYS A 1 89 ? -6.690 3.471 -7.186 1.00 58.19 89 LYS A C 1
ATOM 736 O O . LYS A 1 89 ? -5.571 3.958 -7.062 1.00 58.19 89 LYS A O 1
ATOM 741 N N . PHE A 1 90 ? -7.113 2.411 -6.498 1.00 58.75 90 PHE A N 1
ATOM 742 C CA . PHE A 1 90 ? -6.714 1.010 -6.694 1.00 58.75 90 PHE A CA 1
ATOM 743 C C . PHE A 1 90 ? -7.718 0.122 -5.962 1.00 58.75 90 PHE A C 1
ATOM 745 O O . PHE A 1 90 ? -7.938 0.376 -4.753 1.00 58.75 90 PHE A O 1
#